Protein AF-A0A523WWG5-F1 (afdb_monomer_lite)

Foldseek 3Di:
DDPVVVVVVLLVVLLVVQCVVQVPPPCSNVVSVVVNVVVVVVVVVVDDDDSVVVVVVVPDDD

Secondary structure (DSSP, 8-state):
--HHHHHHHHHHHHHHHHHHHTTTSTTHHHHHHHHHHHHHHHHHTT----HHHHHHHHT---

pLDDT: mean 72.86, std 14.01, range [34.34, 87.88]

Radius of gyration: 12.36 Å; chains: 1; bounding box: 35×24×28 Å

Sequence (62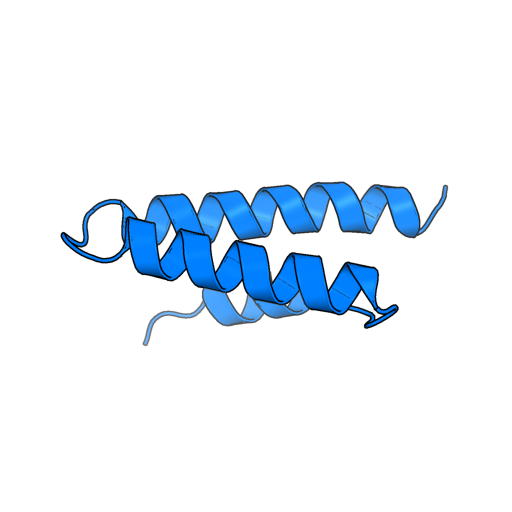 aa):
MSNYQIGAFEALQWAWYMLRDYRDQTSGVDEARRTIQEVLADMGKGTEVNFREELSSAALPP

Structure (mmCIF, N/CA/C/O backbone):
data_AF-A0A523WWG5-F1
#
_entry.id   AF-A0A523WWG5-F1
#
loop_
_atom_site.group_PDB
_atom_site.id
_atom_site.type_symbol
_atom_site.label_atom_id
_atom_site.label_alt_id
_atom_site.label_comp_id
_atom_site.label_asym_id
_atom_site.label_entity_id
_atom_site.label_seq_id
_atom_site.pdbx_PDB_ins_code
_atom_site.Cartn_x
_atom_site.Cartn_y
_atom_site.Cartn_z
_atom_site.occupancy
_atom_site.B_iso_or_equiv
_atom_site.auth_seq_id
_atom_site.auth_comp_id
_atom_site.auth_asym_id
_atom_site.auth_atom_id
_atom_site.pdbx_PDB_model_num
ATOM 1 N N . MET A 1 1 ? 23.287 9.725 -7.162 1.00 39.00 1 MET A N 1
ATOM 2 C CA . MET A 1 1 ? 22.745 8.778 -6.164 1.00 39.00 1 MET A CA 1
ATOM 3 C C . MET A 1 1 ? 21.481 8.183 -6.749 1.00 39.00 1 MET A C 1
ATOM 5 O O . MET A 1 1 ? 20.754 8.893 -7.425 1.00 39.00 1 MET A O 1
ATOM 9 N N . SER A 1 2 ? 21.339 6.870 -6.620 1.00 40.75 2 SER A N 1
ATOM 10 C CA . SER A 1 2 ? 20.453 6.015 -7.413 1.00 40.75 2 SER A CA 1
ATOM 11 C C . SER A 1 2 ? 18.968 6.265 -7.109 1.00 40.75 2 SER A C 1
ATOM 13 O O . SER A 1 2 ? 18.585 6.180 -5.944 1.00 40.75 2 SER A O 1
ATOM 15 N N . ASN A 1 3 ? 18.134 6.499 -8.135 1.00 50.19 3 ASN A N 1
ATOM 16 C CA . ASN A 1 3 ? 16.663 6.601 -8.020 1.00 50.19 3 ASN A CA 1
ATOM 17 C C . ASN A 1 3 ? 16.041 5.421 -7.242 1.00 50.19 3 ASN A C 1
ATOM 19 O O . ASN A 1 3 ? 15.015 5.575 -6.590 1.00 50.19 3 ASN A O 1
ATOM 23 N N . TYR A 1 4 ? 16.711 4.265 -7.233 1.00 50.53 4 TYR A N 1
ATOM 24 C CA . TYR A 1 4 ? 16.316 3.073 -6.479 1.00 50.53 4 TYR A CA 1
ATOM 25 C C . TYR A 1 4 ? 16.325 3.243 -4.949 1.00 50.53 4 TYR A C 1
ATOM 27 O O . TYR A 1 4 ? 15.469 2.687 -4.267 1.00 50.53 4 TYR A O 1
ATOM 35 N N . GLN A 1 5 ? 17.283 3.988 -4.383 1.00 51.62 5 GLN A N 1
ATOM 36 C CA . GLN A 1 5 ? 17.361 4.180 -2.924 1.00 51.62 5 GLN A CA 1
ATOM 37 C C . GLN A 1 5 ? 16.282 5.139 -2.410 1.00 51.62 5 GLN A C 1
ATOM 39 O O . GLN A 1 5 ? 15.833 4.997 -1.276 1.00 51.62 5 GLN A O 1
ATOM 44 N N . ILE A 1 6 ? 15.859 6.086 -3.252 1.00 54.97 6 ILE A N 1
ATOM 45 C CA . ILE A 1 6 ? 14.793 7.041 -2.937 1.00 54.97 6 ILE A CA 1
ATOM 46 C C . ILE A 1 6 ? 13.442 6.304 -2.875 1.00 54.97 6 ILE A C 1
ATOM 48 O O . ILE A 1 6 ? 12.729 6.439 -1.884 1.00 54.97 6 ILE A O 1
ATOM 52 N N . GLY A 1 7 ? 13.167 5.408 -3.833 1.00 66.62 7 GLY A N 1
ATOM 53 C CA . GLY A 1 7 ? 11.914 4.643 -3.869 1.00 66.62 7 GLY A CA 1
ATOM 54 C C . GLY A 1 7 ? 11.727 3.646 -2.717 1.00 66.62 7 GLY A C 1
ATOM 55 O O . GLY A 1 7 ? 10.612 3.469 -2.237 1.00 66.62 7 GLY A O 1
ATOM 56 N N . ALA A 1 8 ? 12.799 3.020 -2.211 1.00 72.50 8 ALA A N 1
ATOM 57 C CA . ALA A 1 8 ? 12.691 2.059 -1.105 1.00 72.50 8 ALA A CA 1
ATOM 58 C C . ALA A 1 8 ? 12.272 2.716 0.225 1.00 72.50 8 ALA A C 1
ATOM 60 O O . ALA A 1 8 ? 11.520 2.128 1.004 1.00 72.50 8 ALA A O 1
ATOM 61 N N . PHE A 1 9 ? 12.743 3.939 0.486 1.00 76.50 9 PHE A N 1
ATOM 62 C CA . PHE A 1 9 ? 12.364 4.685 1.686 1.00 76.50 9 PHE A CA 1
ATOM 63 C C . PHE A 1 9 ? 10.926 5.216 1.588 1.00 76.50 9 PHE A C 1
ATOM 65 O O . PHE A 1 9 ? 10.170 5.122 2.553 1.00 76.50 9 PHE A O 1
ATOM 72 N N . GLU A 1 10 ? 10.525 5.697 0.408 1.00 77.38 10 GLU A N 1
ATOM 73 C CA . GLU A 1 10 ? 9.153 6.143 0.129 1.00 77.38 10 GLU A CA 1
ATOM 74 C C . GLU A 1 10 ? 8.147 4.977 0.237 1.00 77.38 10 GLU A C 1
ATOM 76 O O . GLU A 1 10 ? 7.081 5.143 0.827 1.00 77.38 10 GLU A O 1
ATOM 81 N N . ALA A 1 11 ? 8.516 3.770 -0.211 1.00 81.50 11 ALA A N 1
ATOM 82 C CA . ALA A 1 11 ? 7.701 2.561 -0.059 1.00 81.50 11 ALA A CA 1
ATOM 83 C C . ALA A 1 11 ? 7.476 2.168 1.411 1.00 81.50 11 ALA A C 1
ATOM 85 O O . ALA A 1 11 ? 6.359 1.836 1.813 1.00 81.50 11 ALA A O 1
ATOM 86 N N . LEU A 1 12 ? 8.527 2.231 2.237 1.00 82.75 12 LEU A N 1
ATOM 87 C CA . LEU A 1 12 ? 8.420 1.966 3.676 1.00 82.75 12 LEU A CA 1
ATOM 88 C C . LEU A 1 12 ? 7.551 3.010 4.381 1.00 82.75 12 LEU A C 1
ATOM 90 O O . LEU A 1 12 ? 6.747 2.662 5.245 1.00 82.75 12 LEU A O 1
ATOM 94 N N . GLN A 1 13 ? 7.694 4.280 4.002 1.00 85.44 13 GLN A N 1
ATOM 95 C CA . GLN A 1 13 ? 6.878 5.361 4.538 1.00 85.44 13 GLN A CA 1
ATOM 96 C C . GLN A 1 13 ? 5.396 5.184 4.170 1.00 85.44 13 GLN A C 1
ATOM 98 O O . GLN A 1 13 ? 4.537 5.317 5.040 1.00 85.44 13 GLN A O 1
ATOM 103 N N . TRP A 1 14 ? 5.094 4.825 2.921 1.00 86.12 14 TRP A N 1
ATOM 104 C CA . TRP A 1 14 ? 3.737 4.511 2.465 1.00 86.12 14 TRP A CA 1
ATOM 105 C C . TRP A 1 14 ? 3.121 3.337 3.234 1.00 86.12 14 TRP A C 1
ATOM 107 O O . TRP A 1 14 ? 2.018 3.458 3.772 1.00 86.12 14 TRP A O 1
ATOM 117 N N . ALA A 1 15 ? 3.862 2.234 3.378 1.00 85.69 15 ALA A N 1
ATOM 118 C CA . ALA A 1 15 ? 3.399 1.065 4.121 1.00 85.69 15 ALA A CA 1
ATOM 119 C C . ALA A 1 15 ? 3.123 1.398 5.597 1.00 85.69 15 ALA A C 1
ATOM 121 O O . ALA A 1 15 ? 2.128 0.948 6.167 1.00 85.69 15 ALA A O 1
ATOM 122 N N . TRP A 1 16 ? 3.977 2.221 6.214 1.00 85.62 16 TRP A N 1
ATOM 123 C CA . TRP A 1 16 ? 3.769 2.707 7.575 1.00 85.62 16 TRP A CA 1
ATOM 124 C C . TRP A 1 16 ? 2.503 3.557 7.705 1.00 85.62 16 TRP A C 1
ATOM 126 O O . TRP A 1 16 ? 1.734 3.340 8.641 1.00 85.62 16 TRP A O 1
ATOM 136 N N . TYR A 1 17 ? 2.265 4.498 6.786 1.00 85.19 17 TYR A N 1
ATOM 137 C CA . TYR A 1 17 ? 1.062 5.329 6.831 1.00 85.19 17 TYR A CA 1
ATOM 138 C C . TYR A 1 17 ? -0.210 4.502 6.693 1.00 85.19 17 TYR A C 1
ATOM 140 O O . TYR A 1 17 ? -1.099 4.664 7.522 1.00 85.19 17 TYR A O 1
ATOM 148 N N . MET A 1 18 ? -0.260 3.542 5.763 1.00 82.75 18 MET A N 1
ATOM 149 C CA . MET A 1 18 ? -1.406 2.634 5.684 1.00 82.75 18 MET A CA 1
ATOM 150 C C . MET A 1 18 ? -1.621 1.882 7.000 1.00 82.75 18 MET A C 1
ATOM 152 O O . MET A 1 18 ? -2.699 1.941 7.579 1.00 82.75 18 MET A O 1
ATOM 156 N N . LEU A 1 19 ? -0.595 1.226 7.542 1.00 82.62 19 LEU A N 1
ATOM 157 C CA . LEU A 1 19 ? -0.748 0.483 8.799 1.00 82.62 19 LEU A CA 1
ATOM 158 C C . LEU A 1 19 ? -1.170 1.377 9.975 1.00 82.62 19 LEU A C 1
ATOM 160 O O . LEU A 1 19 ? -1.913 0.933 10.849 1.00 82.62 19 LEU A O 1
ATOM 164 N N . ARG A 1 20 ? -0.706 2.630 10.004 1.00 83.94 20 ARG A N 1
ATOM 165 C CA . ARG A 1 20 ? -1.076 3.614 11.025 1.00 83.94 20 ARG A CA 1
ATOM 166 C C . ARG A 1 20 ? -2.532 4.050 10.889 1.00 83.94 20 ARG A C 1
ATOM 168 O O . ARG A 1 20 ? -3.234 4.070 11.893 1.00 83.94 20 ARG A O 1
ATOM 175 N N . ASP A 1 21 ? -2.972 4.393 9.686 1.00 81.06 21 ASP A N 1
ATOM 176 C CA . ASP A 1 21 ? -4.302 4.962 9.443 1.00 81.06 21 ASP A CA 1
ATOM 177 C C . ASP A 1 21 ? -5.409 3.903 9.609 1.00 81.06 21 ASP A C 1
ATOM 179 O O . ASP A 1 21 ? -6.533 4.203 10.014 1.00 81.06 21 ASP A O 1
ATOM 183 N N . TYR A 1 22 ? -5.063 2.634 9.398 1.00 76.88 22 TYR A N 1
ATOM 184 C CA . TYR A 1 22 ? -5.947 1.495 9.621 1.00 76.88 22 TYR A CA 1
ATOM 185 C C . TYR A 1 22 ? -5.876 0.899 11.040 1.00 76.88 22 TYR A C 1
ATOM 187 O O . TYR A 1 22 ? -6.655 -0.000 11.361 1.00 76.88 22 TYR A O 1
ATOM 195 N N . ARG A 1 23 ? -4.981 1.390 11.912 1.00 74.81 23 ARG A N 1
ATOM 196 C CA . ARG A 1 23 ? -4.780 0.868 13.278 1.00 74.81 23 ARG A CA 1
ATOM 197 C C . ARG A 1 23 ? -6.050 0.905 14.130 1.00 74.81 23 ARG A C 1
ATOM 199 O O . ARG A 1 23 ? -6.270 -0.002 14.929 1.00 74.81 23 ARG A O 1
ATOM 206 N N . AS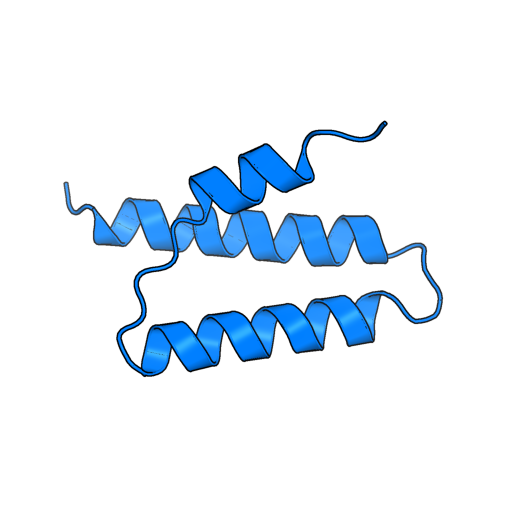P A 1 24 ? -6.857 1.948 13.963 1.00 77.38 24 ASP A N 1
ATOM 207 C CA . ASP A 1 24 ? -8.065 2.176 14.762 1.00 77.38 24 ASP A CA 1
ATOM 208 C C . ASP A 1 24 ? -9.316 1.518 14.145 1.00 77.38 24 ASP A C 1
ATOM 210 O O . ASP A 1 24 ? -10.402 1.564 14.723 1.00 77.38 24 ASP A O 1
ATOM 214 N N . GLN A 1 25 ? -9.172 0.862 12.987 1.00 78.06 25 GLN A N 1
ATOM 215 C CA . GLN A 1 25 ? -10.249 0.152 12.303 1.00 78.06 25 GLN A CA 1
ATOM 216 C C . GLN A 1 25 ? -10.152 -1.350 12.590 1.00 78.06 25 GLN A C 1
ATOM 218 O O . GLN A 1 25 ? -9.133 -1.985 12.329 1.00 78.06 25 GLN A O 1
ATOM 223 N N . THR A 1 26 ? -11.237 -1.949 13.090 1.00 69.12 26 THR A N 1
ATOM 224 C CA . THR A 1 26 ? -11.276 -3.351 13.559 1.00 69.12 26 THR A CA 1
ATOM 225 C C . THR A 1 26 ? -10.903 -4.377 12.475 1.00 69.12 26 THR A C 1
ATOM 227 O O . THR A 1 26 ? -10.477 -5.478 12.803 1.00 69.12 26 THR A O 1
ATOM 230 N N . SER A 1 27 ? -11.036 -4.012 11.197 1.00 73.88 27 SER A N 1
ATOM 231 C CA . SER A 1 27 ? -10.670 -4.821 10.017 1.00 73.88 27 SER A CA 1
ATOM 232 C C . SER A 1 27 ? -9.531 -4.206 9.194 1.00 73.88 27 SER A C 1
ATOM 234 O O . SER A 1 27 ? -9.073 -4.800 8.221 1.00 73.88 27 SER A O 1
ATOM 236 N N . GLY A 1 28 ? -9.085 -3.005 9.561 1.00 74.75 28 GLY A N 1
ATOM 237 C CA . GLY A 1 28 ? -8.241 -2.182 8.707 1.00 74.75 28 GLY A CA 1
ATOM 238 C C . GLY A 1 28 ? -6.834 -2.732 8.537 1.00 74.75 28 GLY A C 1
ATO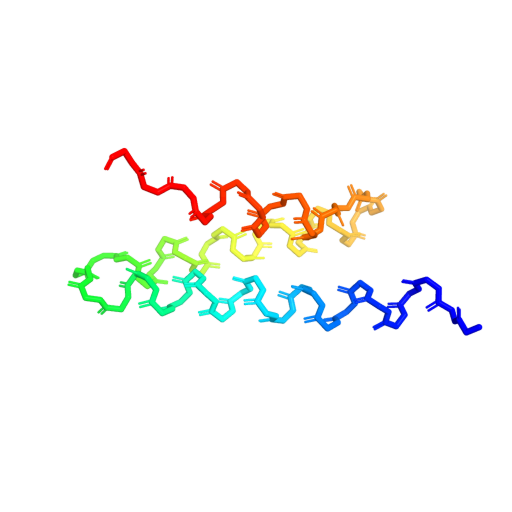M 239 O O . GLY A 1 28 ? -6.230 -2.588 7.482 1.00 74.75 28 GLY A O 1
ATOM 240 N N . VAL A 1 29 ? -6.285 -3.367 9.573 1.00 80.38 29 VAL A N 1
ATOM 241 C CA . VAL A 1 29 ? -4.915 -3.896 9.527 1.00 80.38 29 VAL A CA 1
ATOM 242 C C . VAL A 1 29 ? -4.794 -5.035 8.509 1.00 80.38 29 VAL A C 1
ATOM 244 O O . VAL A 1 29 ? -3.775 -5.134 7.823 1.00 80.38 29 VAL A O 1
ATOM 247 N N . ASP A 1 30 ? -5.832 -5.863 8.370 1.00 83.94 30 ASP A N 1
ATOM 248 C CA . ASP A 1 30 ? -5.866 -6.937 7.372 1.00 83.94 30 ASP A CA 1
ATOM 249 C C . ASP A 1 30 ? -5.997 -6.377 5.950 1.00 83.94 30 ASP A C 1
ATOM 251 O O . ASP A 1 30 ? -5.331 -6.861 5.031 1.00 83.94 30 ASP A O 1
ATOM 255 N N . GLU A 1 31 ? -6.791 -5.317 5.775 1.00 82.44 31 GLU A N 1
ATOM 256 C CA . GLU A 1 31 ? -6.930 -4.599 4.505 1.00 82.44 31 GLU A CA 1
ATOM 257 C C . GLU A 1 31 ? -5.620 -3.905 4.104 1.00 82.44 31 GLU A C 1
ATOM 259 O O . GLU A 1 31 ? -5.102 -4.145 3.015 1.00 82.44 31 GLU A O 1
ATOM 264 N N . ALA A 1 32 ? -4.999 -3.161 5.022 1.00 81.56 32 ALA A N 1
ATOM 265 C CA . ALA A 1 32 ? -3.691 -2.541 4.824 1.00 81.56 32 ALA A CA 1
ATOM 266 C C . ALA A 1 32 ? -2.622 -3.577 4.456 1.00 81.56 32 ALA A C 1
ATOM 268 O O . ALA A 1 32 ? -1.840 -3.378 3.524 1.00 81.56 32 ALA A O 1
ATOM 269 N N . ARG A 1 33 ? -2.597 -4.715 5.161 1.00 84.88 33 ARG A N 1
ATOM 270 C CA . ARG A 1 33 ? -1.668 -5.810 4.874 1.00 84.88 33 ARG A CA 1
ATOM 271 C C . ARG A 1 33 ? -1.877 -6.363 3.469 1.00 84.88 33 ARG A C 1
ATOM 273 O O . ARG A 1 33 ? -0.889 -6.595 2.772 1.00 84.88 33 ARG A O 1
ATOM 280 N N . ARG A 1 34 ? -3.126 -6.596 3.062 1.00 87.88 34 ARG A N 1
ATOM 281 C CA . ARG A 1 34 ? -3.448 -7.102 1.725 1.00 87.88 34 ARG A CA 1
ATOM 282 C C . ARG A 1 34 ? -2.973 -6.131 0.646 1.00 87.88 34 ARG A C 1
ATOM 284 O O . ARG A 1 34 ? -2.254 -6.551 -0.256 1.00 87.88 34 ARG A O 1
ATOM 291 N N . THR A 1 35 ? -3.280 -4.847 0.791 1.00 84.75 35 THR A N 1
ATOM 292 C CA . THR A 1 35 ? -2.880 -3.808 -0.166 1.00 84.75 35 THR A CA 1
ATOM 293 C C . THR A 1 35 ? -1.355 -3.686 -0.268 1.00 84.75 35 THR A C 1
ATOM 295 O O . THR A 1 35 ? -0.815 -3.623 -1.370 1.00 84.75 35 THR A O 1
ATOM 298 N N . ILE A 1 36 ? -0.621 -3.753 0.854 1.00 85.25 36 ILE A N 1
ATOM 299 C CA . ILE A 1 36 ? 0.857 -3.784 0.838 1.00 85.25 36 ILE A CA 1
ATOM 300 C C . ILE A 1 36 ? 1.371 -4.995 0.051 1.00 85.25 36 ILE A C 1
ATOM 302 O O . ILE A 1 36 ? 2.300 -4.869 -0.745 1.00 85.25 36 ILE A O 1
ATOM 306 N N . GLN A 1 37 ? 0.787 -6.174 0.268 1.00 87.31 37 GLN A N 1
ATOM 307 C CA . GLN A 1 37 ? 1.209 -7.396 -0.415 1.00 87.31 37 GLN A CA 1
ATOM 308 C C . GLN A 1 37 ? 0.940 -7.350 -1.922 1.00 87.31 37 GLN A C 1
ATOM 310 O O . GLN A 1 37 ? 1.793 -7.789 -2.691 1.00 87.31 37 GLN A O 1
ATOM 315 N N . GLU A 1 38 ? -0.207 -6.816 -2.339 1.00 86.94 38 GLU A N 1
ATOM 316 C CA . GLU A 1 38 ? -0.566 -6.661 -3.753 1.00 86.94 38 GLU A CA 1
ATOM 317 C C . GLU A 1 38 ? 0.412 -5.711 -4.464 1.00 86.94 38 GLU A C 1
ATOM 319 O O . GLU A 1 38 ? 1.021 -6.096 -5.464 1.00 86.94 38 GLU A O 1
ATOM 324 N N . VAL A 1 39 ? 0.686 -4.538 -3.880 1.00 83.50 39 VAL A N 1
ATOM 325 C CA . VAL A 1 39 ? 1.626 -3.556 -4.448 1.00 83.50 39 VAL A CA 1
ATOM 326 C C . VAL A 1 39 ? 3.049 -4.118 -4.550 1.00 83.50 39 VAL A C 1
ATOM 328 O O . VAL A 1 39 ? 3.695 -3.990 -5.591 1.00 83.50 39 VAL A O 1
ATOM 331 N N . LEU A 1 40 ? 3.542 -4.805 -3.514 1.00 82.31 40 LEU A N 1
ATOM 332 C CA . LEU A 1 40 ? 4.868 -5.436 -3.557 1.00 82.31 40 LEU A CA 1
ATOM 333 C C . LEU A 1 40 ? 4.938 -6.578 -4.584 1.00 82.31 40 LEU A C 1
ATOM 335 O O . LEU A 1 40 ? 5.972 -6.760 -5.232 1.00 82.31 40 LEU A O 1
ATOM 339 N N . ALA A 1 41 ? 3.858 -7.347 -4.750 1.00 82.75 41 ALA A N 1
ATOM 340 C CA . ALA A 1 41 ? 3.789 -8.404 -5.754 1.00 82.75 41 ALA A CA 1
ATOM 341 C C . ALA A 1 41 ? 3.826 -7.836 -7.180 1.00 82.75 41 ALA A C 1
ATOM 343 O O . ALA A 1 41 ? 4.488 -8.409 -8.046 1.00 82.75 41 ALA A O 1
ATOM 344 N N . ASP A 1 42 ? 3.164 -6.707 -7.423 1.00 80.31 42 ASP A N 1
ATOM 345 C CA . ASP A 1 42 ? 3.162 -6.044 -8.727 1.00 80.31 42 ASP A CA 1
ATOM 346 C C . ASP A 1 42 ? 4.501 -5.372 -9.042 1.00 80.31 42 ASP A C 1
ATOM 348 O O . ASP A 1 42 ? 4.983 -5.478 -10.176 1.00 80.31 42 ASP A O 1
ATOM 352 N N . MET A 1 43 ? 5.180 -4.809 -8.039 1.00 78.38 43 MET A N 1
ATOM 353 C CA . MET A 1 43 ? 6.577 -4.381 -8.173 1.00 78.38 43 MET A CA 1
ATOM 354 C C . MET A 1 43 ? 7.506 -5.546 -8.526 1.00 78.38 43 MET A C 1
ATOM 356 O O . MET A 1 43 ? 8.367 -5.411 -9.394 1.00 78.38 43 MET A O 1
ATOM 360 N N . GLY A 1 44 ? 7.317 -6.713 -7.901 1.00 76.31 44 GLY A N 1
ATOM 361 C CA . GLY A 1 44 ? 8.087 -7.923 -8.204 1.00 76.31 44 GLY A CA 1
ATOM 362 C C . GLY A 1 44 ? 7.935 -8.407 -9.652 1.00 76.31 44 GLY A C 1
ATOM 363 O O . GLY A 1 44 ? 8.824 -9.082 -10.169 1.00 76.31 44 GLY A O 1
ATOM 364 N N . LYS A 1 45 ? 6.844 -8.026 -10.330 1.00 83.00 45 LYS A N 1
ATOM 365 C CA . LYS A 1 45 ? 6.601 -8.295 -11.759 1.00 83.00 45 LYS A CA 1
ATOM 366 C C . LYS A 1 45 ? 7.194 -7.228 -12.690 1.00 83.00 45 LYS A C 1
ATOM 368 O O . LYS A 1 45 ? 7.085 -7.373 -13.904 1.00 83.00 45 LYS A O 1
ATOM 373 N N . GLY A 1 46 ? 7.821 -6.185 -12.146 1.00 75.06 46 GLY A N 1
ATOM 374 C CA . GLY A 1 46 ? 8.411 -5.082 -12.908 1.00 75.06 46 GLY A CA 1
ATOM 375 C C . GLY A 1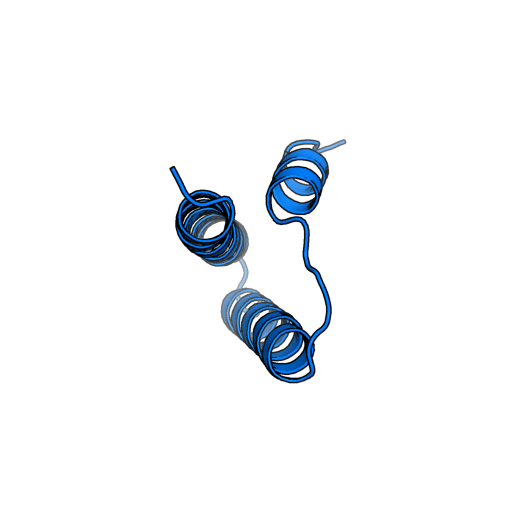 46 ? 7.499 -3.866 -13.079 1.00 75.06 46 GLY A C 1
ATOM 376 O O . GLY A 1 46 ? 7.792 -3.017 -13.916 1.00 75.06 46 GLY A O 1
ATOM 377 N N . THR A 1 47 ? 6.408 -3.768 -12.312 1.00 76.50 47 THR A N 1
ATOM 378 C CA . THR A 1 47 ? 5.557 -2.569 -12.306 1.00 76.50 47 THR A CA 1
ATOM 379 C C . THR A 1 47 ? 6.279 -1.436 -11.586 1.00 76.50 47 THR A C 1
ATOM 381 O O . THR A 1 47 ? 6.694 -1.590 -10.435 1.00 76.50 47 THR A O 1
ATOM 384 N N . GLU A 1 48 ? 6.420 -0.288 -12.246 1.00 73.12 48 GLU A N 1
ATOM 385 C CA . GLU A 1 48 ? 6.897 0.926 -11.589 1.00 73.12 48 GLU A CA 1
ATOM 386 C C . GLU A 1 48 ? 5.773 1.515 -10.734 1.00 73.12 48 GLU A C 1
ATOM 388 O O . GLU A 1 48 ? 4.707 1.861 -11.239 1.00 73.12 48 GLU A O 1
ATOM 393 N N . VAL A 1 49 ? 6.017 1.615 -9.427 1.00 73.69 49 VAL A N 1
ATOM 394 C CA . VAL A 1 49 ? 5.096 2.231 -8.468 1.00 73.69 49 VAL A CA 1
ATOM 395 C C . VAL A 1 49 ? 5.723 3.523 -7.966 1.00 73.69 49 VAL A C 1
ATOM 397 O O . VAL A 1 49 ? 6.828 3.514 -7.415 1.00 73.69 49 VAL A O 1
ATOM 400 N N . ASN A 1 50 ? 5.017 4.638 -8.145 1.00 77.50 50 ASN A N 1
ATOM 401 C CA . ASN A 1 50 ? 5.443 5.934 -7.636 1.00 77.50 50 ASN A CA 1
ATOM 402 C C . ASN A 1 50 ? 4.856 6.175 -6.238 1.00 77.50 50 ASN A C 1
ATOM 404 O O . ASN A 1 50 ? 3.806 6.792 -6.074 1.00 77.50 50 ASN A O 1
ATOM 408 N N . PHE A 1 51 ? 5.561 5.710 -5.206 1.00 72.94 51 PHE A N 1
ATOM 409 C CA . PHE A 1 51 ? 5.118 5.857 -3.815 1.00 72.94 51 PHE A CA 1
ATOM 410 C C . PHE A 1 51 ? 4.958 7.310 -3.365 1.00 72.94 51 PHE A C 1
ATOM 412 O O . PHE A 1 51 ? 4.196 7.584 -2.443 1.00 72.94 51 PHE A O 1
ATOM 419 N N . ARG A 1 52 ? 5.632 8.262 -4.017 1.00 69.81 52 ARG A N 1
ATOM 420 C CA . ARG A 1 52 ? 5.450 9.686 -3.729 1.00 69.81 52 ARG A CA 1
ATOM 421 C C . ARG A 1 52 ? 4.064 10.180 -4.153 1.00 69.81 52 ARG A C 1
ATOM 423 O O . ARG A 1 52 ? 3.475 10.989 -3.439 1.00 69.81 52 ARG A O 1
ATOM 430 N N . GLU A 1 53 ? 3.541 9.687 -5.273 1.00 72.69 53 GLU A N 1
ATOM 431 C CA . GLU A 1 53 ? 2.181 10.002 -5.727 1.00 72.69 53 GLU A CA 1
ATOM 432 C C . GLU A 1 53 ? 1.137 9.370 -4.802 1.00 72.69 53 GLU A C 1
ATOM 434 O O . GLU A 1 53 ? 0.246 10.072 -4.323 1.00 72.69 53 GLU A O 1
ATOM 439 N N . GLU A 1 54 ? 1.320 8.100 -4.435 1.00 70.19 54 GLU A N 1
ATOM 440 C CA . GLU A 1 54 ? 0.461 7.395 -3.472 1.00 70.19 54 GLU A CA 1
ATOM 441 C C . GLU A 1 54 ? 0.391 8.118 -2.116 1.00 70.19 54 GLU A C 1
ATOM 443 O O . GLU A 1 54 ? -0.688 8.350 -1.569 1.00 70.19 54 GLU A O 1
ATOM 448 N N . LEU A 1 55 ? 1.540 8.563 -1.596 1.00 68.12 55 LEU A N 1
ATOM 449 C CA . LEU A 1 55 ? 1.622 9.361 -0.370 1.00 68.12 55 LEU A CA 1
ATOM 450 C C . LEU A 1 55 ? 0.902 10.709 -0.493 1.00 68.12 55 LEU A C 1
ATOM 452 O O . LEU A 1 55 ? 0.262 11.153 0.459 1.00 68.12 55 LEU A O 1
ATOM 456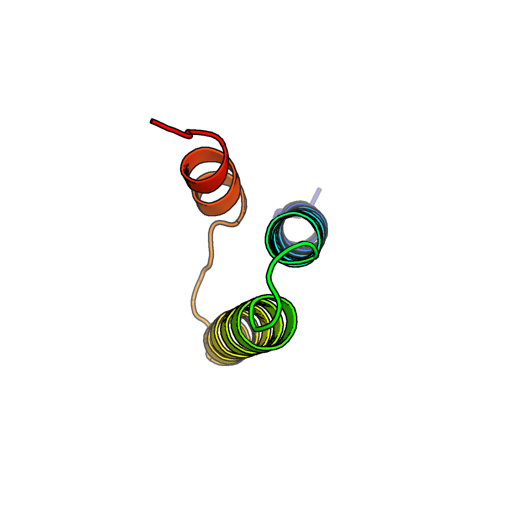 N N . SER A 1 56 ? 0.999 11.368 -1.650 1.00 65.31 56 SER A N 1
ATOM 457 C CA . SER A 1 56 ? 0.322 12.647 -1.885 1.00 65.31 56 SER A CA 1
ATOM 458 C C . SER A 1 56 ? -1.196 12.501 -2.031 1.00 65.31 56 SER A C 1
ATOM 460 O O . SER A 1 56 ? -1.929 13.395 -1.614 1.00 65.31 56 SER A O 1
ATOM 462 N N . SER A 1 57 ? -1.668 11.362 -2.548 1.00 61.97 57 SER A N 1
ATOM 463 C CA . SER A 1 57 ? -3.095 11.056 -2.670 1.00 61.97 57 SER A CA 1
ATOM 464 C C . SER A 1 57 ? -3.712 10.609 -1.340 1.00 61.97 57 SER A C 1
ATOM 466 O O . SER A 1 57 ? -4.867 10.926 -1.073 1.00 61.97 57 SER A O 1
ATOM 468 N N . ALA A 1 58 ? -2.951 9.921 -0.483 1.00 58.22 58 ALA A N 1
ATOM 469 C CA . ALA A 1 58 ? -3.389 9.531 0.861 1.00 58.22 58 ALA A CA 1
ATOM 470 C C . ALA A 1 58 ? -3.449 10.714 1.853 1.00 58.22 58 ALA A C 1
ATOM 472 O O . ALA A 1 58 ? -4.136 10.643 2.868 1.00 58.22 58 ALA A O 1
ATOM 473 N N . ALA A 1 59 ? -2.744 11.815 1.569 1.00 49.62 59 ALA A N 1
ATOM 474 C CA . ALA A 1 59 ? -2.647 12.983 2.449 1.00 49.62 59 ALA A CA 1
ATOM 475 C C . ALA A 1 59 ? -3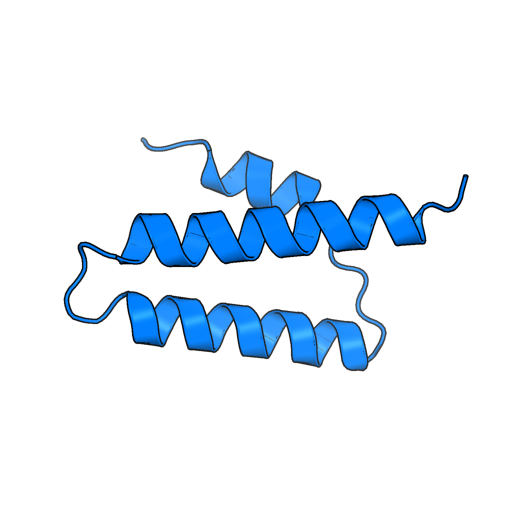.827 13.976 2.357 1.00 49.62 59 ALA A C 1
ATOM 477 O O . ALA A 1 59 ? -3.812 14.989 3.060 1.00 49.62 59 ALA A O 1
ATOM 478 N N . LEU A 1 60 ? -4.841 13.716 1.526 1.00 36.44 60 LEU A N 1
ATOM 479 C CA . LEU A 1 60 ? -6.052 14.538 1.441 1.00 36.44 60 LEU A CA 1
ATOM 480 C C . LEU A 1 60 ? -7.255 13.791 2.037 1.00 36.44 60 LEU A C 1
ATOM 482 O O . LEU A 1 60 ? -7.855 12.965 1.349 1.00 36.44 60 LEU A O 1
ATOM 486 N N . PRO A 1 61 ? -7.658 14.084 3.286 1.00 34.34 61 PRO A N 1
ATOM 487 C CA . PRO A 1 61 ? -9.025 13.817 3.706 1.00 34.34 61 PRO A CA 1
ATOM 488 C C . PRO A 1 61 ? -9.976 14.861 3.076 1.00 34.34 61 PRO A C 1
ATOM 490 O O . PRO A 1 61 ? -9.545 15.995 2.835 1.00 34.34 61 PRO A O 1
ATOM 493 N N . PRO A 1 62 ? -11.246 14.511 2.794 1.00 42.16 62 PRO A N 1
ATOM 494 C CA . PRO A 1 62 ? -12.296 15.499 2.538 1.00 42.16 62 PRO A CA 1
ATOM 495 C C . PRO A 1 62 ? -12.574 16.389 3.760 1.00 42.16 62 PRO A C 1
ATOM 497 O O . PRO A 1 62 ? -12.367 15.922 4.906 1.00 42.16 62 PRO A O 1
#